Protein AF-A0A933W9X8-F1 (afdb_monomer_lite)

pLDDT: mean 89.0, std 11.19, range [37.94, 97.88]

Secondary structure (DSSP, 8-state):
-------HHHHHHHHHHHHHHHHHHHHHHHHHH-SS--SS-HHHHHHHHHHHHHHHHHHHHHHHHHHTTTSS-S-HHHHHHHHHHHHHHHHHHHHHHHHHH-TTTS---HHHHHHHHHHHHHHHHHHHHHHHHHHH-

Sequence (137 aa):
MHSNTINLRKGISLGVLSGMIWGIAVLMFASATKVFEFDFGLLQDFPVFLTGGAGFGLVLGAFMEVLRDKLPFNGIIQNAIALSVSIWLLFFAGGVFLHLAAPARYHFEGEQAIQGFFLSFVLGLILGILWKQSSQN

Radius of gyration: 16.3 Å; chains: 1; bounding box: 39×35×45 Å

Foldseek 3Di:
DPPPPQPLVQLLVLLLVLLQVLLVVVLVVCVVPVPDDDPDDSVVCNVVSSVVSSVLSRVLSNCCSVCVVVFDDPALLVSLLVSLLVVLVVVLVVLVVCCVVCVVVRPDDPVVSVVSNVSSNSSSNSSSVSVVVVVVD

Structure (mmCIF, N/CA/C/O backbone):
data_AF-A0A933W9X8-F1
#
_entry.id   AF-A0A933W9X8-F1
#
loop_
_atom_site.group_PDB
_atom_site.id
_atom_site.type_symbol
_atom_site.label_atom_id
_atom_site.label_alt_id
_atom_site.label_comp_id
_atom_site.label_asym_id
_atom_site.label_entity_id
_atom_site.label_seq_id
_atom_site.pdbx_PDB_ins_code
_atom_site.Cartn_x
_atom_site.Cartn_y
_atom_site.Cartn_z
_atom_site.occupancy
_atom_site.B_iso_or_equiv
_atom_site.auth_seq_id
_atom_site.auth_comp_id
_atom_site.auth_asym_id
_atom_site.auth_atom_id
_atom_site.pdbx_PDB_model_num
ATOM 1 N N . MET A 1 1 ? -21.224 -15.112 18.349 1.00 37.94 1 MET A N 1
ATOM 2 C CA . MET A 1 1 ? -20.951 -14.618 16.983 1.00 37.94 1 MET A CA 1
ATOM 3 C C . MET A 1 1 ? -21.316 -13.146 16.941 1.00 37.94 1 MET A C 1
ATOM 5 O O . MET A 1 1 ? -22.495 -12.824 16.950 1.00 37.94 1 MET A O 1
ATOM 9 N N . HIS A 1 2 ? -20.330 -12.252 17.023 1.00 39.28 2 HIS A N 1
ATOM 10 C CA . HIS A 1 2 ? -20.572 -10.821 16.850 1.00 39.28 2 HIS A CA 1
ATOM 11 C C . HIS A 1 2 ? -20.700 -10.588 15.342 1.00 39.28 2 HIS A C 1
ATOM 13 O O . HIS A 1 2 ? -19.722 -10.731 14.614 1.00 39.28 2 HIS A O 1
ATOM 19 N N . SER A 1 3 ? -21.922 -10.361 14.856 1.00 47.09 3 SER A N 1
ATOM 20 C CA . SER A 1 3 ? -22.164 -10.021 13.453 1.00 47.09 3 SER A CA 1
ATOM 21 C C . SER A 1 3 ? -21.658 -8.602 13.219 1.00 47.09 3 SER A C 1
ATOM 23 O O . SER A 1 3 ? -22.415 -7.639 13.312 1.00 47.09 3 SER A O 1
ATOM 25 N N . ASN A 1 4 ? -20.361 -8.484 12.960 1.00 61.72 4 ASN A N 1
ATOM 26 C CA . ASN A 1 4 ? -19.730 -7.267 12.489 1.00 61.72 4 ASN A CA 1
ATOM 27 C C . ASN A 1 4 ? -20.346 -6.917 11.131 1.00 61.72 4 ASN A C 1
ATOM 29 O O . ASN A 1 4 ? -20.021 -7.521 10.110 1.00 61.72 4 ASN A O 1
ATOM 33 N N . THR A 1 5 ? -21.279 -5.968 11.114 1.00 75.50 5 THR A N 1
ATOM 34 C CA . THR A 1 5 ? -21.850 -5.467 9.867 1.00 75.50 5 THR A CA 1
ATOM 35 C C . THR A 1 5 ? -20.731 -4.849 9.026 1.00 75.50 5 THR A C 1
ATOM 37 O O . THR A 1 5 ? -19.900 -4.083 9.522 1.00 75.50 5 THR A O 1
ATOM 40 N N . ILE A 1 6 ? -20.668 -5.236 7.751 1.00 83.81 6 ILE A N 1
ATOM 41 C CA . ILE A 1 6 ? -19.693 -4.707 6.792 1.00 83.81 6 ILE A CA 1
ATOM 42 C C . ILE A 1 6 ? -20.006 -3.221 6.594 1.00 83.81 6 ILE A C 1
ATOM 44 O O . ILE A 1 6 ? -21.021 -2.862 5.998 1.00 83.81 6 ILE A O 1
ATOM 48 N N . ASN A 1 7 ? -19.132 -2.346 7.083 1.00 88.81 7 ASN A N 1
ATOM 49 C CA . ASN A 1 7 ? -19.204 -0.906 6.889 1.00 88.81 7 ASN A CA 1
ATOM 50 C C . ASN A 1 7 ? -18.244 -0.495 5.771 1.00 88.81 7 ASN A C 1
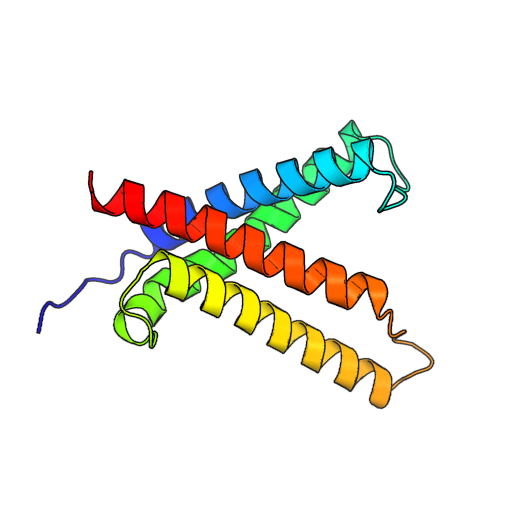ATOM 52 O O . ASN A 1 7 ? -17.172 0.071 5.996 1.00 88.81 7 ASN A O 1
ATOM 56 N N . LEU A 1 8 ? -18.652 -0.780 4.534 1.00 90.88 8 LEU A N 1
ATOM 57 C CA . LEU A 1 8 ? -17.833 -0.521 3.351 1.00 90.88 8 LEU A CA 1
ATOM 58 C C . LEU A 1 8 ? -17.450 0.961 3.219 1.00 90.88 8 LEU A C 1
ATOM 60 O O . LEU A 1 8 ? -16.362 1.278 2.750 1.00 90.88 8 LEU A O 1
ATOM 64 N N . ARG A 1 9 ? -18.306 1.877 3.692 1.00 92.56 9 ARG A N 1
ATOM 65 C CA . ARG A 1 9 ? -18.015 3.315 3.701 1.00 92.56 9 ARG A CA 1
ATOM 66 C C . ARG A 1 9 ? -16.793 3.639 4.561 1.00 92.56 9 ARG A C 1
ATOM 68 O O . ARG A 1 9 ? -15.964 4.424 4.114 1.00 92.56 9 ARG A O 1
ATOM 75 N N . LYS A 1 10 ? -16.668 3.029 5.749 1.00 92.44 10 LYS A N 1
ATOM 76 C CA . LYS A 1 10 ? -15.486 3.160 6.622 1.00 92.44 10 LYS A CA 1
ATOM 77 C C . LYS A 1 10 ? -14.240 2.594 5.942 1.00 92.44 10 LYS A C 1
ATOM 79 O O . LYS A 1 10 ? -13.208 3.257 5.921 1.00 92.44 10 LYS A O 1
ATOM 84 N N . GLY A 1 11 ? -14.348 1.394 5.367 1.00 93.06 11 GLY A N 1
ATOM 85 C CA . GLY A 1 11 ? -13.240 0.751 4.656 1.00 93.06 11 GLY A CA 1
ATOM 86 C C . GLY A 1 11 ? -12.720 1.602 3.498 1.00 93.06 11 GLY A C 1
ATOM 87 O O . GLY A 1 11 ? -11.525 1.868 3.415 1.00 93.06 11 GLY A O 1
ATOM 88 N N . ILE A 1 12 ? -13.624 2.102 2.652 1.00 95.00 12 ILE A N 1
ATOM 89 C CA . ILE A 1 12 ? -13.282 2.967 1.518 1.00 95.00 12 ILE A CA 1
ATOM 90 C C . ILE A 1 12 ? -12.696 4.298 1.998 1.00 95.00 12 ILE A C 1
ATOM 92 O O . ILE A 1 12 ? -11.676 4.722 1.465 1.00 95.00 12 ILE A O 1
ATOM 96 N N . SER A 1 13 ? -13.292 4.963 2.994 1.00 96.44 13 SER A N 1
ATOM 97 C CA . SER A 1 13 ? -12.809 6.279 3.436 1.00 96.44 13 SER A CA 1
ATOM 98 C C . SER A 1 13 ? -11.421 6.208 4.073 1.00 96.44 13 SER A C 1
ATOM 100 O O . SER A 1 13 ? -10.550 7.005 3.725 1.00 96.44 13 SER A O 1
ATOM 102 N N . LEU A 1 14 ? -11.191 5.239 4.966 1.00 96.62 14 LEU A N 1
ATOM 103 C CA . LEU A 1 14 ? -9.878 5.010 5.573 1.00 96.62 14 LEU A CA 1
ATOM 104 C C . LEU A 1 14 ? -8.862 4.535 4.535 1.00 96.62 14 LEU A C 1
ATOM 106 O O . LEU A 1 14 ? -7.717 4.983 4.552 1.00 96.62 14 LEU A O 1
ATOM 110 N N . GLY A 1 15 ? -9.294 3.678 3.609 1.00 97.06 15 GLY A N 1
ATOM 111 C CA . GLY A 1 15 ? -8.501 3.228 2.475 1.00 97.06 15 GLY A CA 1
ATOM 112 C C . GLY A 1 15 ? -7.996 4.397 1.636 1.00 97.06 15 GLY A C 1
ATOM 113 O O . GLY A 1 15 ? -6.790 4.603 1.539 1.00 97.06 15 GLY A O 1
ATOM 114 N N . VAL A 1 16 ? -8.903 5.215 1.103 1.00 97.62 16 VAL A N 1
ATOM 115 C CA . VAL A 1 16 ? -8.563 6.398 0.296 1.00 97.62 16 VAL A CA 1
ATOM 116 C C . VAL A 1 16 ? -7.642 7.344 1.064 1.00 97.62 16 VAL A C 1
ATOM 118 O O . VAL A 1 16 ? -6.607 7.736 0.532 1.00 97.62 16 VAL A O 1
ATOM 121 N N . LEU A 1 17 ? -7.959 7.661 2.325 1.00 97.62 17 LEU A N 1
ATOM 122 C CA . LEU A 1 17 ? -7.138 8.559 3.137 1.00 97.62 17 LEU A CA 1
ATOM 123 C C . LEU A 1 17 ? -5.720 8.009 3.349 1.00 97.62 17 LEU A C 1
ATOM 125 O O . LEU A 1 17 ? -4.746 8.732 3.150 1.00 97.62 17 LEU A O 1
ATOM 129 N N . SER A 1 18 ? -5.595 6.729 3.714 1.00 97.50 18 SER A N 1
ATOM 130 C CA . SER A 1 18 ? -4.290 6.077 3.883 1.00 97.50 18 SER A CA 1
ATOM 131 C C . SER A 1 18 ? -3.486 6.063 2.582 1.00 97.50 18 SER A C 1
ATOM 133 O O . SER A 1 18 ? -2.295 6.363 2.597 1.00 97.50 18 SER A O 1
ATOM 135 N N . GLY A 1 19 ? -4.153 5.801 1.457 1.00 97.31 19 GLY A N 1
ATOM 136 C CA . GLY A 1 19 ? -3.568 5.815 0.124 1.00 97.31 19 GLY A CA 1
ATOM 137 C C . GLY A 1 19 ? -3.065 7.193 -0.297 1.00 97.31 19 GLY A C 1
ATOM 138 O O . GLY A 1 19 ? -1.959 7.308 -0.815 1.00 97.31 19 GLY A O 1
ATOM 139 N N . MET A 1 20 ? -3.833 8.250 -0.026 1.00 97.62 20 MET A N 1
ATOM 140 C CA . MET A 1 20 ? -3.416 9.630 -0.292 1.00 97.62 20 MET A CA 1
ATOM 141 C C . MET A 1 20 ? -2.193 10.019 0.544 1.00 97.62 20 MET A C 1
ATOM 143 O O . MET A 1 20 ? -1.227 10.549 0.000 1.00 97.62 20 MET A O 1
ATOM 147 N N . ILE A 1 21 ? -2.206 9.724 1.851 1.00 97.00 21 ILE A N 1
ATOM 148 C CA . ILE A 1 21 ? -1.068 9.991 2.748 1.00 97.00 21 ILE A CA 1
ATOM 149 C C . ILE A 1 21 ? 0.175 9.241 2.265 1.00 97.00 21 ILE A C 1
ATOM 151 O O . ILE A 1 21 ? 1.256 9.821 2.189 1.00 97.00 21 ILE A O 1
ATOM 155 N N . TRP A 1 22 ? 0.013 7.967 1.904 1.00 96.81 22 TRP A N 1
ATOM 156 C CA . TRP A 1 22 ? 1.086 7.153 1.350 1.00 96.81 22 TRP A CA 1
ATOM 157 C C . TRP A 1 22 ? 1.631 7.745 0.045 1.00 96.81 22 TRP A C 1
ATOM 159 O O . TRP A 1 22 ? 2.836 7.937 -0.059 1.00 96.81 22 TRP A O 1
ATOM 169 N N . GLY A 1 23 ? 0.773 8.118 -0.910 1.00 94.31 23 GLY A N 1
ATOM 170 C CA . GLY A 1 23 ? 1.199 8.693 -2.191 1.00 94.31 23 GLY A CA 1
ATOM 171 C C . GLY A 1 23 ? 2.011 9.978 -2.017 1.00 94.31 23 GLY A C 1
ATOM 172 O O . GLY A 1 23 ? 3.071 10.131 -2.622 1.00 94.31 23 GLY A O 1
ATOM 173 N N . ILE A 1 24 ? 1.572 10.863 -1.115 1.00 93.44 24 ILE A N 1
ATOM 174 C CA . ILE A 1 24 ? 2.314 12.081 -0.759 1.00 93.44 24 ILE A CA 1
ATOM 175 C C . ILE A 1 24 ? 3.669 11.728 -0.132 1.00 93.44 24 ILE A C 1
ATOM 177 O O . ILE A 1 24 ? 4.687 12.316 -0.496 1.00 93.44 24 ILE A O 1
ATOM 181 N N . ALA A 1 25 ? 3.705 10.765 0.793 1.00 91.62 25 ALA A N 1
ATOM 182 C CA . ALA A 1 25 ? 4.944 10.345 1.443 1.00 91.62 25 ALA A CA 1
ATOM 183 C C . ALA A 1 25 ? 5.958 9.774 0.438 1.00 91.62 25 ALA A C 1
ATOM 185 O O . ALA A 1 25 ? 7.143 10.101 0.519 1.00 91.62 25 ALA A O 1
ATOM 186 N N . VAL A 1 26 ? 5.495 8.978 -0.532 1.00 90.06 26 VAL A N 1
ATOM 187 C CA . VAL A 1 26 ? 6.341 8.433 -1.603 1.00 90.06 26 VAL A CA 1
ATOM 188 C C . VAL A 1 26 ? 6.918 9.549 -2.461 1.00 90.06 26 VAL A C 1
ATOM 190 O O . VAL A 1 26 ? 8.129 9.577 -2.666 1.00 90.06 26 VAL A O 1
ATOM 193 N N . LEU A 1 27 ? 6.090 10.497 -2.903 1.00 89.69 27 LEU A N 1
ATOM 194 C CA . LEU A 1 27 ? 6.542 11.626 -3.715 1.00 89.69 27 LEU A CA 1
ATOM 195 C C . LEU A 1 27 ? 7.618 12.453 -2.998 1.00 89.69 27 LEU A C 1
ATOM 197 O O . LEU A 1 27 ? 8.667 12.754 -3.567 1.00 89.69 27 LEU A O 1
ATOM 201 N N . MET A 1 28 ? 7.389 12.775 -1.723 1.00 88.00 28 MET A N 1
ATOM 202 C CA . MET A 1 28 ? 8.349 13.520 -0.908 1.00 88.00 28 MET A CA 1
ATOM 203 C C . MET A 1 28 ? 9.663 12.749 -0.747 1.00 88.00 28 MET A C 1
ATOM 205 O O . MET A 1 28 ? 10.737 13.314 -0.958 1.00 88.00 28 MET A O 1
ATOM 209 N N . PHE A 1 29 ? 9.594 11.455 -0.425 1.00 85.31 29 PHE A N 1
ATOM 210 C CA . PHE A 1 29 ? 10.779 10.612 -0.263 1.00 85.31 29 PHE A CA 1
ATOM 211 C C . PHE A 1 29 ? 11.586 10.505 -1.558 1.00 85.31 29 PHE A C 1
ATOM 213 O O . PHE A 1 29 ? 12.804 10.688 -1.558 1.00 85.31 29 PHE A O 1
ATOM 220 N N . ALA A 1 30 ? 10.906 10.257 -2.670 1.00 84.06 30 ALA A N 1
ATOM 221 C CA . ALA A 1 30 ? 11.509 10.171 -3.987 1.00 84.06 30 ALA A CA 1
ATOM 222 C C . ALA A 1 30 ? 12.190 11.488 -4.393 1.00 84.06 30 ALA A C 1
ATOM 224 O O . ALA A 1 30 ? 13.336 11.470 -4.835 1.00 84.06 30 ALA A O 1
ATOM 225 N N . SER A 1 31 ? 11.550 12.634 -4.131 1.00 82.50 31 SER A N 1
ATOM 226 C CA . SER A 1 31 ? 12.137 13.948 -4.422 1.00 82.50 31 SER A CA 1
ATOM 227 C C . SER A 1 31 ? 13.388 14.257 -3.596 1.00 82.50 31 SER A C 1
ATOM 229 O O . SER A 1 31 ? 14.306 14.911 -4.087 1.00 82.50 31 SER A O 1
ATOM 231 N N . ALA A 1 32 ? 13.450 13.765 -2.356 1.00 82.25 32 ALA A N 1
ATOM 232 C CA . ALA A 1 32 ? 14.576 13.995 -1.458 1.00 82.25 32 ALA A CA 1
ATOM 233 C C . ALA A 1 32 ? 15.761 13.067 -1.760 1.00 82.25 32 ALA A C 1
ATOM 235 O O . ALA A 1 32 ? 16.915 13.460 -1.609 1.00 82.25 32 ALA A O 1
ATOM 236 N N . THR A 1 33 ? 15.477 11.830 -2.168 1.00 79.06 33 THR A N 1
ATOM 237 C CA . THR A 1 33 ? 16.491 10.779 -2.317 1.00 79.06 33 THR A CA 1
ATOM 238 C C . THR A 1 33 ? 16.965 10.580 -3.751 1.00 79.06 33 THR A C 1
ATOM 240 O O . THR A 1 33 ? 17.998 9.947 -3.948 1.00 79.06 33 THR A O 1
ATOM 243 N N . LYS A 1 34 ? 16.233 11.103 -4.748 1.00 72.06 34 LYS A N 1
ATOM 244 C CA . LYS A 1 34 ? 16.445 10.825 -6.180 1.00 72.06 34 LYS A CA 1
ATOM 245 C C . LYS A 1 34 ? 16.471 9.327 -6.516 1.00 72.06 34 LYS A C 1
ATOM 247 O O . LYS A 1 34 ? 17.027 8.932 -7.531 1.00 72.06 34 LYS A O 1
ATOM 252 N N . VAL A 1 35 ? 15.870 8.495 -5.661 1.00 69.25 35 VAL A N 1
ATOM 253 C CA . VAL A 1 35 ? 15.729 7.046 -5.887 1.00 69.25 35 VAL A CA 1
ATOM 254 C C . VAL A 1 35 ? 14.802 6.766 -7.074 1.00 69.25 35 VAL A C 1
ATOM 256 O O . VAL A 1 35 ? 14.929 5.730 -7.714 1.00 69.25 35 VAL A O 1
ATOM 259 N N . PHE A 1 36 ? 13.910 7.709 -7.384 1.00 66.25 36 PHE A N 1
ATOM 260 C CA . PHE A 1 36 ? 13.093 7.715 -8.589 1.00 66.25 36 PHE A CA 1
ATOM 261 C C . PHE A 1 36 ? 13.420 8.979 -9.379 1.00 66.25 36 PHE A C 1
ATOM 263 O O . PHE A 1 36 ? 13.322 10.086 -8.841 1.00 66.25 36 PHE A O 1
ATOM 270 N N . GLU A 1 37 ? 13.827 8.823 -10.635 1.00 63.56 37 GLU A N 1
ATOM 271 C CA . GLU A 1 37 ?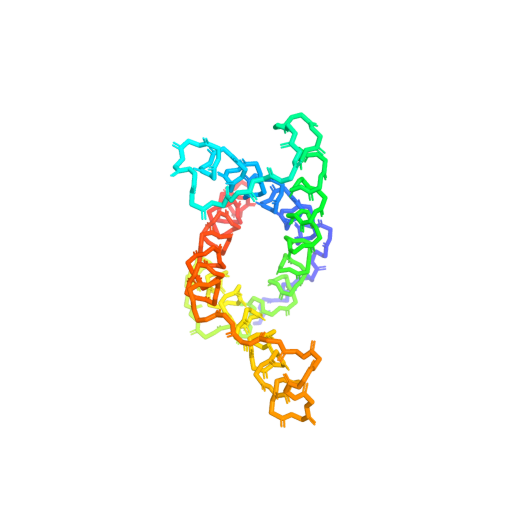 13.885 9.950 -11.560 1.00 63.56 37 GLU A CA 1
ATOM 272 C C . GLU A 1 37 ? 12.457 10.288 -11.986 1.00 63.56 37 GLU A C 1
ATOM 274 O O . GLU A 1 37 ? 11.713 9.432 -12.461 1.00 63.56 37 GLU A O 1
ATOM 279 N N . PHE A 1 38 ? 12.054 11.531 -11.743 1.00 66.19 38 PHE A N 1
ATOM 280 C CA . PHE A 1 38 ? 10.766 12.038 -12.185 1.00 66.19 38 PHE A CA 1
ATOM 281 C C . PHE A 1 38 ? 10.923 12.714 -13.539 1.00 66.19 38 PHE A C 1
ATOM 283 O O . PHE A 1 38 ? 11.774 13.590 -13.699 1.00 66.19 38 PHE A O 1
ATOM 290 N N . ASP A 1 39 ? 10.066 12.337 -14.486 1.00 60.53 39 ASP A N 1
ATOM 291 C CA . ASP A 1 39 ? 9.989 12.978 -15.803 1.00 60.53 39 ASP A CA 1
ATOM 292 C C . ASP A 1 39 ? 9.462 14.425 -15.713 1.00 60.53 39 ASP A C 1
ATOM 294 O O . ASP A 1 39 ? 9.673 15.231 -16.623 1.00 60.53 39 ASP A O 1
ATOM 298 N N . PHE A 1 40 ? 8.784 14.771 -14.611 1.00 66.38 40 PHE A N 1
ATOM 299 C CA . PHE A 1 40 ? 8.109 16.048 -14.403 1.00 66.38 40 PHE A CA 1
ATOM 300 C C . PHE A 1 40 ? 8.510 16.721 -13.080 1.00 66.38 40 PHE A C 1
ATOM 302 O O . PHE A 1 40 ? 9.240 16.185 -12.249 1.00 66.38 40 PHE A O 1
ATOM 309 N N . GLY A 1 41 ? 8.071 17.970 -12.893 1.00 74.19 41 GLY A N 1
ATOM 310 C CA . GLY A 1 41 ? 8.275 18.676 -11.628 1.00 74.19 41 GLY A CA 1
ATOM 311 C C . GLY A 1 41 ? 7.340 18.160 -10.527 1.00 74.19 41 GLY A C 1
ATOM 312 O O . GLY A 1 41 ? 6.202 17.794 -10.800 1.00 74.19 4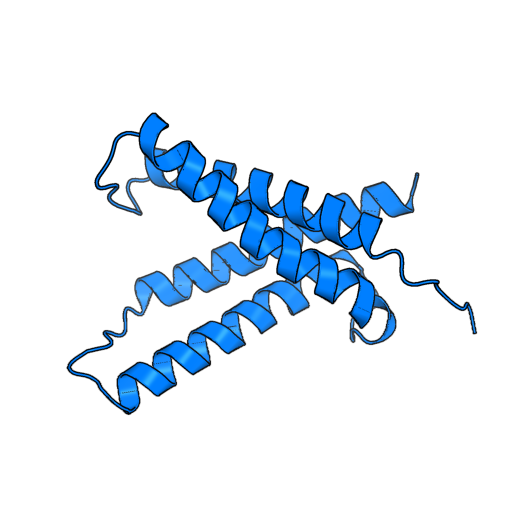1 GLY A O 1
ATOM 313 N N . LEU A 1 42 ? 7.761 18.263 -9.260 1.00 80.00 42 LEU A N 1
ATOM 314 C CA . LEU A 1 42 ? 6.998 17.859 -8.059 1.00 80.00 42 LEU A CA 1
ATOM 315 C C . LEU A 1 42 ? 5.494 18.206 -8.082 1.00 80.00 42 LEU A C 1
ATOM 317 O O . LEU A 1 42 ? 4.659 17.414 -7.654 1.00 80.00 42 LEU A O 1
ATOM 321 N N . LEU A 1 43 ? 5.137 19.401 -8.566 1.00 82.94 43 LEU A N 1
ATOM 322 C CA . LEU A 1 43 ? 3.746 19.867 -8.642 1.00 82.94 43 LEU A CA 1
ATOM 323 C C . LEU A 1 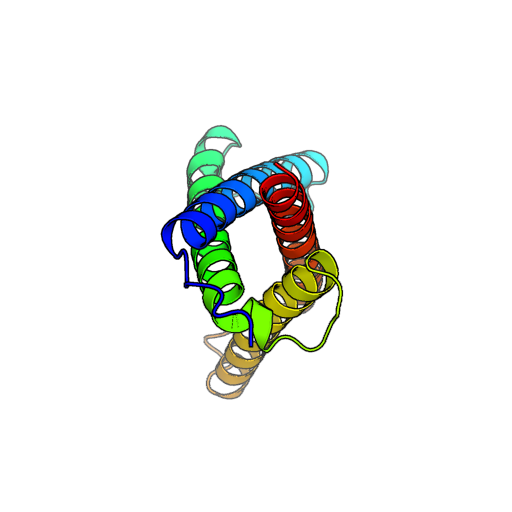43 ? 2.907 19.119 -9.689 1.00 82.94 43 LEU A C 1
ATOM 325 O O . LEU A 1 43 ? 1.696 19.001 -9.521 1.00 82.94 43 LEU A O 1
ATOM 329 N N . GLN A 1 44 ? 3.534 18.642 -10.762 1.00 84.69 44 GLN A N 1
ATOM 330 C CA . GLN A 1 44 ? 2.886 17.900 -11.845 1.00 84.69 44 GLN A CA 1
ATOM 331 C C . GLN A 1 44 ? 2.703 16.424 -11.477 1.00 84.69 44 GLN A C 1
ATOM 333 O O . GLN A 1 44 ? 1.687 15.836 -11.839 1.00 84.69 44 GLN A O 1
ATOM 338 N N . ASP A 1 45 ? 3.624 15.861 -10.692 1.00 86.12 45 ASP A N 1
ATOM 339 C CA . ASP A 1 45 ? 3.524 14.483 -10.200 1.00 86.12 45 ASP A CA 1
ATOM 340 C C . ASP A 1 45 ? 2.573 14.348 -9.006 1.00 86.12 45 ASP A C 1
ATOM 342 O O . ASP A 1 45 ? 1.991 13.285 -8.781 1.00 86.12 45 ASP A O 1
ATOM 346 N N . PHE A 1 46 ? 2.345 15.432 -8.258 1.00 90.50 46 PHE A N 1
ATOM 347 C CA . PHE A 1 46 ? 1.483 15.419 -7.076 1.00 90.50 46 PHE A CA 1
ATOM 348 C C . PHE A 1 46 ? 0.087 14.816 -7.324 1.00 90.50 46 PHE A C 1
ATOM 350 O O . PHE A 1 46 ? -0.288 13.899 -6.589 1.00 90.50 46 PHE A O 1
ATOM 357 N N . PRO A 1 47 ? -0.685 15.224 -8.354 1.00 91.69 47 PRO A N 1
ATOM 358 C CA . PRO A 1 47 ? -1.980 14.612 -8.644 1.00 91.69 47 PRO A CA 1
ATOM 359 C C . PRO A 1 47 ? -1.881 13.122 -8.991 1.00 91.69 47 PRO A C 1
ATOM 361 O O . PRO A 1 47 ? -2.769 12.357 -8.616 1.00 91.69 47 PRO A O 1
ATOM 364 N N . VAL A 1 48 ? -0.814 12.694 -9.672 1.00 91.00 48 VAL A N 1
ATOM 365 C CA . VAL A 1 48 ? -0.608 11.294 -10.077 1.00 91.00 48 VAL A CA 1
ATOM 366 C C . VAL A 1 48 ? -0.366 10.419 -8.851 1.00 91.00 48 VAL A C 1
ATOM 368 O O . VAL A 1 48 ? -1.054 9.417 -8.664 1.00 91.00 48 VAL A O 1
ATOM 371 N N . PHE A 1 49 ? 0.536 10.832 -7.960 1.00 91.25 49 PHE A N 1
ATOM 372 C CA . PHE A 1 49 ? 0.807 10.107 -6.717 1.00 91.25 49 PHE A CA 1
ATOM 373 C C . PHE A 1 49 ? -0.391 10.109 -5.770 1.00 91.25 49 PHE A C 1
ATOM 375 O O . PHE A 1 49 ? -0.691 9.090 -5.145 1.00 91.25 49 PHE A O 1
ATOM 382 N N . LEU A 1 50 ? -1.113 11.227 -5.691 1.00 94.44 50 LEU A N 1
ATOM 383 C CA . LEU A 1 50 ? -2.305 11.339 -4.859 1.00 94.44 50 LEU A CA 1
ATOM 384 C C . LEU A 1 50 ? -3.421 10.405 -5.343 1.00 94.44 50 LEU A C 1
ATOM 386 O O . LEU A 1 50 ? -4.001 9.673 -4.542 1.00 94.44 50 LEU A O 1
ATOM 390 N N . THR A 1 51 ? -3.720 10.418 -6.644 1.00 94.00 51 THR A N 1
ATOM 391 C CA . THR A 1 51 ? -4.794 9.602 -7.235 1.00 94.00 51 THR A CA 1
ATOM 392 C C . THR A 1 51 ? -4.417 8.126 -7.321 1.00 94.00 51 THR A C 1
ATOM 394 O O . THR A 1 51 ? -5.232 7.275 -6.966 1.00 94.00 51 THR A O 1
ATOM 397 N N . GLY A 1 52 ? -3.177 7.809 -7.705 1.00 92.19 52 GLY A N 1
ATOM 398 C CA . GLY A 1 52 ? -2.648 6.446 -7.700 1.00 92.19 52 GLY A CA 1
ATOM 399 C C . GLY A 1 52 ? -2.646 5.850 -6.293 1.00 92.19 52 GLY A C 1
ATOM 400 O O . GLY A 1 52 ? -3.161 4.750 -6.081 1.00 92.19 52 GLY A O 1
ATOM 401 N N . GLY A 1 53 ? -2.168 6.616 -5.308 1.00 94.81 53 GLY A N 1
ATOM 402 C CA . GLY A 1 53 ? -2.228 6.246 -3.898 1.00 94.81 53 GLY A CA 1
ATOM 403 C C . GLY A 1 53 ? -3.659 6.031 -3.414 1.00 94.81 53 GLY A C 1
ATOM 404 O O . GLY A 1 53 ? -3.956 4.985 -2.839 1.00 94.81 53 GLY A O 1
ATOM 405 N N . ALA A 1 54 ? -4.574 6.962 -3.700 1.00 96.75 54 ALA A N 1
ATOM 406 C CA . ALA A 1 54 ? -5.992 6.829 -3.360 1.00 96.75 54 ALA A CA 1
ATOM 407 C C . ALA A 1 54 ? -6.627 5.565 -3.963 1.00 96.75 54 ALA A C 1
ATOM 409 O O . ALA A 1 54 ? -7.392 4.888 -3.278 1.00 96.75 54 ALA A O 1
ATOM 410 N N . GLY A 1 55 ? -6.294 5.224 -5.212 1.00 95.12 55 GLY A N 1
ATOM 411 C CA . GLY A 1 55 ? -6.772 4.015 -5.882 1.00 95.12 55 GLY A CA 1
ATOM 412 C C . GLY A 1 55 ? -6.314 2.736 -5.179 1.00 95.12 55 GLY A C 1
ATOM 413 O O . GLY A 1 55 ? -7.144 1.897 -4.824 1.00 95.12 55 GLY A O 1
ATOM 414 N N . PHE A 1 56 ? -5.013 2.611 -4.901 1.00 92.50 56 PHE A N 1
ATOM 415 C CA . PHE A 1 56 ? -4.471 1.471 -4.149 1.00 92.50 56 PHE A CA 1
ATOM 416 C C . PHE A 1 56 ? -5.051 1.385 -2.734 1.00 92.50 56 PHE A C 1
ATOM 418 O O . PHE A 1 56 ? -5.469 0.313 -2.291 1.00 92.50 56 PHE A O 1
ATOM 425 N N . GLY A 1 57 ? -5.123 2.521 -2.042 1.00 96.50 57 GLY A N 1
ATOM 426 C CA . GLY A 1 57 ? -5.696 2.620 -0.707 1.00 96.50 57 GLY A CA 1
ATOM 427 C C . GLY A 1 57 ? -7.169 2.218 -0.670 1.00 96.50 57 GLY A C 1
ATOM 428 O O . GLY A 1 57 ? -7.575 1.491 0.233 1.00 96.50 57 GLY A O 1
ATOM 429 N N . LEU A 1 58 ? -7.970 2.623 -1.662 1.00 96.62 58 LEU A N 1
ATOM 430 C CA . LEU A 1 58 ? -9.377 2.232 -1.787 1.00 96.62 58 LEU A CA 1
ATOM 431 C C . LEU A 1 58 ? -9.524 0.717 -1.867 1.00 96.62 58 LEU A C 1
ATOM 433 O O . LEU A 1 58 ? -10.312 0.141 -1.116 1.00 96.62 58 LEU A O 1
ATOM 437 N N . VAL A 1 59 ? -8.764 0.079 -2.763 1.00 94.94 59 VAL A N 1
ATOM 438 C CA . VAL A 1 59 ? -8.793 -1.377 -2.937 1.00 94.94 59 VAL A CA 1
ATOM 439 C C . VAL A 1 59 ? -8.424 -2.049 -1.619 1.00 94.94 59 VAL A C 1
ATOM 441 O O . VAL A 1 59 ? -9.187 -2.869 -1.109 1.00 94.94 59 VAL A O 1
ATOM 444 N N . LEU A 1 60 ? -7.309 -1.640 -1.014 1.00 96.31 60 LEU A N 1
ATOM 445 C CA . LEU A 1 60 ? -6.841 -2.202 0.246 1.00 96.31 60 LEU A CA 1
ATOM 446 C C . LEU A 1 60 ? -7.866 -2.035 1.381 1.00 96.31 60 LEU A C 1
ATOM 448 O O . LEU A 1 60 ? -8.159 -2.995 2.089 1.00 96.31 60 LEU A O 1
AT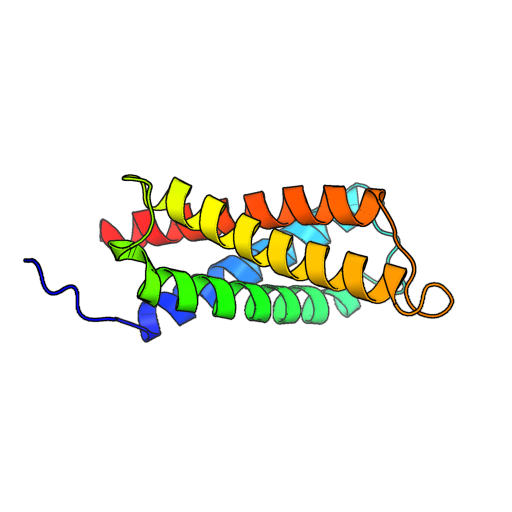OM 452 N N . GLY A 1 61 ? -8.439 -0.842 1.543 1.00 96.31 61 GLY A N 1
ATOM 453 C CA . GLY A 1 61 ? -9.428 -0.545 2.579 1.00 96.31 61 GLY A CA 1
ATOM 454 C C . GLY A 1 61 ? -10.744 -1.305 2.396 1.00 96.31 61 GLY A C 1
ATOM 455 O O . GLY A 1 61 ? -11.324 -1.777 3.376 1.00 96.31 61 GLY A O 1
ATOM 456 N N . ALA A 1 62 ? -11.190 -1.494 1.151 1.00 94.81 62 ALA A N 1
ATOM 457 C CA . ALA A 1 62 ? -12.353 -2.320 0.839 1.00 94.81 62 ALA A CA 1
ATOM 458 C C . ALA A 1 62 ? -12.105 -3.796 1.189 1.00 94.81 62 ALA A C 1
ATOM 460 O O . ALA A 1 62 ? -12.924 -4.413 1.872 1.00 94.81 62 ALA A O 1
ATOM 461 N N . PHE A 1 63 ? -10.954 -4.352 0.790 1.00 95.25 63 PHE A N 1
ATOM 462 C CA . PHE A 1 63 ? -10.580 -5.719 1.159 1.00 95.25 63 PHE A CA 1
ATOM 463 C C . PHE A 1 63 ? -10.424 -5.881 2.671 1.00 95.25 63 PHE A C 1
ATOM 465 O O . PHE A 1 63 ? -10.859 -6.894 3.214 1.00 95.25 63 PHE A O 1
ATOM 472 N N . MET A 1 64 ? -9.863 -4.886 3.360 1.00 94.94 64 MET A N 1
ATOM 473 C CA . MET A 1 64 ? -9.709 -4.913 4.810 1.00 94.94 64 MET A CA 1
ATOM 474 C C . MET A 1 64 ? -11.067 -5.016 5.507 1.00 94.94 64 MET A C 1
ATOM 476 O O . MET A 1 64 ? -11.233 -5.849 6.391 1.00 94.94 64 MET A O 1
ATOM 480 N N . GLU A 1 65 ? -12.068 -4.242 5.080 1.00 94.06 65 GLU A N 1
ATOM 481 C CA . GLU A 1 65 ? -13.414 -4.311 5.664 1.00 94.06 65 GLU A CA 1
ATOM 482 C C . GLU A 1 65 ? -14.081 -5.674 5.430 1.00 94.06 65 GLU A C 1
ATOM 484 O O . GLU A 1 65 ? -14.719 -6.212 6.332 1.00 94.06 65 GLU A O 1
ATOM 489 N N . VAL A 1 66 ? -13.920 -6.244 4.232 1.00 92.88 66 VAL A N 1
ATOM 490 C CA . VAL A 1 66 ? -14.543 -7.521 3.848 1.00 92.88 66 VAL A CA 1
ATOM 491 C C . VAL A 1 66 ? -13.849 -8.724 4.494 1.00 92.88 66 VAL A C 1
ATOM 493 O O . VAL A 1 66 ? -14.504 -9.714 4.824 1.00 92.88 66 VAL A O 1
ATOM 496 N N . LEU A 1 67 ? -12.526 -8.668 4.658 1.00 92.06 67 LEU A N 1
ATOM 497 C CA . LEU A 1 67 ? -11.716 -9.804 5.094 1.00 92.06 67 LEU A CA 1
ATOM 498 C C . LEU A 1 67 ? -11.275 -9.732 6.555 1.00 92.06 67 LEU A C 1
ATOM 500 O O . LEU A 1 67 ? -10.769 -10.739 7.037 1.00 92.06 67 LEU A O 1
ATOM 504 N N . ARG A 1 68 ? -11.475 -8.620 7.281 1.00 85.62 68 ARG A N 1
ATOM 505 C CA . ARG A 1 68 ? -10.941 -8.437 8.651 1.00 85.62 68 ARG A CA 1
ATOM 506 C C . ARG A 1 68 ? -11.178 -9.613 9.599 1.00 85.62 68 ARG A C 1
ATOM 508 O O . ARG A 1 68 ? -10.283 -9.934 10.368 1.00 85.62 68 ARG A O 1
ATOM 515 N N . ASP A 1 69 ? -12.341 -10.261 9.518 1.00 84.88 69 ASP A N 1
ATOM 516 C CA . ASP A 1 69 ? -12.727 -11.364 10.411 1.00 84.88 69 ASP A CA 1
ATOM 517 C C . ASP A 1 69 ? -12.169 -12.731 9.951 1.00 84.88 69 ASP A C 1
ATOM 519 O O . ASP A 1 69 ? -12.274 -13.725 10.663 1.00 84.88 69 ASP A O 1
ATOM 523 N N . LYS A 1 70 ? -11.595 -12.793 8.744 1.00 89.06 70 LYS A N 1
ATOM 524 C CA . LYS A 1 70 ? -10.984 -13.985 8.130 1.00 89.06 70 LYS A CA 1
ATOM 525 C C . LYS A 1 70 ? -9.459 -13.910 8.071 1.00 89.06 70 LYS A C 1
ATOM 527 O O . LYS A 1 70 ? -8.823 -14.882 7.670 1.00 89.06 70 LYS A O 1
ATOM 532 N N . LEU A 1 71 ? -8.876 -12.757 8.398 1.00 90.88 71 LEU A N 1
ATOM 533 C CA . LEU A 1 71 ? -7.432 -12.580 8.367 1.00 90.88 71 LEU A CA 1
ATOM 534 C C . LEU A 1 71 ? -6.783 -13.289 9.570 1.00 90.88 71 LEU A C 1
ATOM 536 O O . LEU A 1 71 ? -7.361 -13.323 10.655 1.00 90.88 71 LEU A O 1
ATOM 540 N N . PRO A 1 72 ? -5.591 -13.879 9.385 1.00 88.56 72 PRO A N 1
ATOM 541 C CA . PRO A 1 72 ? -5.035 -14.840 10.335 1.00 88.56 72 PRO A CA 1
ATOM 542 C C . PRO A 1 72 ? -4.425 -14.207 11.592 1.00 88.56 72 PRO A C 1
ATOM 544 O O . PRO A 1 72 ? -4.120 -14.932 12.538 1.00 88.56 72 PRO A O 1
ATOM 547 N N . PHE A 1 73 ? -4.207 -12.887 11.624 1.00 93.75 73 PHE A N 1
ATOM 548 C CA . PHE A 1 73 ? -3.575 -12.226 12.764 1.00 93.75 73 PHE A CA 1
ATOM 549 C C . PHE A 1 73 ? -4.605 -11.598 13.702 1.00 93.75 73 PHE A C 1
ATOM 551 O O . PHE A 1 73 ? -5.632 -11.066 13.286 1.00 93.75 73 PHE A O 1
ATOM 558 N N . ASN A 1 74 ? -4.277 -11.582 14.993 1.00 87.69 74 ASN A N 1
ATOM 559 C CA . ASN A 1 74 ? -5.111 -10.948 16.017 1.00 87.69 74 ASN A CA 1
ATOM 560 C C . ASN A 1 74 ? -5.033 -9.409 15.970 1.00 87.69 74 ASN A C 1
ATOM 562 O O . ASN A 1 74 ? -5.907 -8.721 16.494 1.00 87.69 74 ASN A O 1
ATOM 566 N N . GLY A 1 75 ? -3.973 -8.846 15.376 1.00 91.00 75 GLY A N 1
ATOM 567 C CA . GLY A 1 75 ? -3.752 -7.404 15.300 1.00 91.00 75 GLY A CA 1
ATOM 568 C C . GLY A 1 75 ? -4.229 -6.789 13.986 1.00 91.00 75 GLY A C 1
ATOM 569 O O . GLY A 1 75 ? -3.758 -7.165 12.915 1.00 91.00 75 GLY A O 1
ATOM 570 N N . ILE A 1 76 ? -5.065 -5.746 14.064 1.00 93.50 76 ILE A N 1
ATOM 571 C CA . ILE A 1 76 ? -5.546 -5.002 12.883 1.00 93.50 76 ILE A CA 1
ATOM 572 C C . ILE A 1 76 ? -4.401 -4.433 12.026 1.00 93.50 76 ILE A C 1
ATOM 574 O O . ILE A 1 76 ? -4.482 -4.441 10.803 1.00 93.50 76 ILE A O 1
ATOM 578 N N . ILE A 1 77 ? -3.306 -4.001 12.663 1.00 96.25 77 ILE A N 1
ATOM 579 C CA . ILE A 1 77 ? -2.120 -3.481 11.969 1.00 96.25 77 ILE A CA 1
ATOM 580 C C . ILE A 1 77 ? -1.425 -4.596 11.181 1.00 96.25 77 ILE A C 1
ATOM 582 O O . ILE A 1 77 ? -1.110 -4.418 10.010 1.00 96.25 77 ILE A O 1
ATOM 586 N N . GLN A 1 78 ? -1.225 -5.760 11.804 1.00 96.00 78 GLN A N 1
ATOM 587 C CA . GLN A 1 78 ? -0.591 -6.919 11.165 1.00 96.00 78 GLN A CA 1
ATOM 588 C C . GLN A 1 78 ? -1.429 -7.407 9.981 1.00 96.00 78 GLN A C 1
ATOM 590 O O . GLN A 1 78 ? -0.889 -7.674 8.915 1.00 96.00 78 GLN A O 1
ATOM 595 N N . ASN A 1 79 ? -2.752 -7.441 10.152 1.00 95.88 79 ASN A N 1
ATOM 596 C CA . ASN A 1 79 ? -3.703 -7.781 9.100 1.00 95.88 79 ASN A CA 1
ATOM 597 C C . ASN A 1 79 ? -3.647 -6.802 7.918 1.00 95.88 79 ASN A C 1
ATOM 599 O O . ASN A 1 79 ? -3.604 -7.247 6.775 1.00 95.88 79 ASN A O 1
ATOM 603 N N . ALA A 1 80 ? -3.583 -5.491 8.172 1.00 96.69 80 ALA A N 1
ATOM 604 C CA . ALA A 1 80 ? -3.473 -4.486 7.113 1.00 96.69 80 ALA A CA 1
ATOM 605 C C . ALA A 1 80 ? -2.144 -4.593 6.343 1.00 96.69 80 ALA A C 1
ATOM 607 O O . ALA A 1 80 ? -2.139 -4.529 5.113 1.00 96.69 80 ALA A O 1
ATOM 608 N N . ILE A 1 81 ? -1.028 -4.815 7.050 1.00 97.25 81 ILE A N 1
ATOM 609 C CA . ILE A 1 81 ? 0.287 -5.064 6.436 1.00 97.25 81 ILE A CA 1
ATOM 610 C C . ILE A 1 81 ? 0.244 -6.328 5.580 1.00 97.25 81 ILE A C 1
ATOM 612 O O . ILE A 1 81 ? 0.595 -6.282 4.404 1.00 97.25 81 ILE A O 1
ATOM 616 N N . ALA A 1 82 ? -0.216 -7.442 6.149 1.00 96.25 82 ALA A N 1
ATOM 617 C CA . ALA A 1 82 ? -0.274 -8.720 5.454 1.00 96.25 82 ALA A CA 1
ATOM 618 C C . ALA A 1 82 ? -1.144 -8.643 4.197 1.00 96.25 82 ALA A C 1
ATOM 620 O O . ALA A 1 82 ? -0.749 -9.144 3.146 1.00 96.25 82 ALA A O 1
ATOM 621 N N . LEU A 1 83 ? -2.297 -7.979 4.281 1.00 96.31 83 LEU A N 1
ATOM 622 C CA . LEU A 1 83 ? -3.191 -7.785 3.147 1.00 96.31 83 LEU A CA 1
ATOM 623 C C . LEU A 1 83 ? -2.543 -6.927 2.051 1.00 96.31 83 LEU A C 1
ATOM 625 O O . LEU A 1 83 ? -2.564 -7.318 0.887 1.00 96.31 83 LEU A O 1
ATOM 629 N N . SER A 1 84 ? -1.924 -5.802 2.418 1.00 97.19 84 SER A N 1
ATOM 630 C CA . SER A 1 84 ? -1.237 -4.912 1.472 1.00 97.19 84 SER A CA 1
ATOM 631 C C . SER A 1 84 ? -0.094 -5.621 0.745 1.00 97.19 84 SER A C 1
ATOM 633 O O . SER A 1 84 ? -0.030 -5.613 -0.485 1.00 97.19 84 SER A O 1
ATOM 635 N N . VAL A 1 85 ? 0.752 -6.329 1.496 1.00 96.69 85 VAL A N 1
ATOM 636 C CA . VAL A 1 85 ? 1.847 -7.136 0.943 1.00 96.69 85 VAL A CA 1
ATOM 637 C C . VAL A 1 85 ? 1.314 -8.272 0.066 1.00 96.69 85 VAL A C 1
ATOM 639 O O . VAL A 1 85 ? 1.887 -8.551 -0.981 1.00 96.69 85 VAL A O 1
ATOM 642 N N . SER A 1 86 ? 0.200 -8.910 0.436 1.00 95.69 86 SER A N 1
ATOM 643 C CA . SER A 1 86 ? -0.410 -9.972 -0.379 1.00 95.69 86 SER A CA 1
ATOM 644 C C . SER A 1 86 ? -0.931 -9.442 -1.714 1.00 95.69 86 SER A C 1
ATOM 646 O O . SER A 1 86 ? -0.725 -10.075 -2.746 1.00 95.69 86 SER A O 1
ATOM 648 N N . ILE A 1 87 ? -1.567 -8.266 -1.718 1.00 94.25 87 ILE A N 1
ATOM 649 C CA . ILE A 1 87 ? -2.003 -7.601 -2.954 1.00 94.25 87 ILE A CA 1
ATOM 650 C C . ILE A 1 87 ? -0.789 -7.272 -3.830 1.00 94.25 87 ILE A C 1
ATOM 652 O O . ILE A 1 87 ? -0.814 -7.526 -5.034 1.00 94.25 87 ILE A O 1
ATOM 656 N N . TRP A 1 88 ? 0.296 -6.772 -3.235 1.00 95.31 88 TRP A N 1
ATOM 657 C CA . TRP A 1 88 ? 1.540 -6.541 -3.964 1.00 95.31 88 TRP A CA 1
ATOM 658 C C . TRP A 1 88 ? 2.123 -7.838 -4.544 1.00 95.31 88 TRP A C 1
ATOM 660 O O . TRP A 1 88 ? 2.460 -7.864 -5.724 1.00 95.31 88 TRP A O 1
ATOM 670 N N . LEU A 1 89 ? 2.172 -8.930 -3.772 1.00 95.69 89 LEU A N 1
ATOM 671 C CA . LEU A 1 89 ? 2.649 -10.237 -4.242 1.00 95.69 89 LEU A CA 1
ATOM 672 C C . LEU A 1 89 ? 1.831 -10.755 -5.430 1.00 95.69 89 LEU A C 1
ATOM 674 O O . LEU A 1 89 ? 2.405 -11.323 -6.357 1.00 95.69 89 LEU A O 1
ATOM 678 N N . LEU A 1 90 ? 0.512 -10.537 -5.431 1.00 94.94 90 LEU A N 1
ATOM 679 C CA . LEU A 1 90 ? -0.354 -10.894 -6.557 1.00 94.94 90 LEU A CA 1
ATOM 680 C C . LEU A 1 90 ? 0.010 -10.104 -7.820 1.00 94.94 90 LEU A C 1
ATOM 682 O O . LEU A 1 90 ? 0.147 -10.697 -8.891 1.00 94.94 90 LEU A O 1
ATOM 686 N N . PHE A 1 91 ? 0.212 -8.788 -7.707 1.00 91.94 91 PHE A N 1
ATOM 687 C CA . PHE A 1 91 ? 0.640 -7.971 -8.846 1.00 91.94 91 PHE A CA 1
ATOM 688 C C . PHE A 1 91 ? 2.055 -8.310 -9.311 1.00 91.94 91 PHE A C 1
ATOM 690 O O . PHE A 1 91 ? 2.292 -8.402 -10.514 1.00 91.94 91 PHE A O 1
ATOM 697 N N . PHE A 1 92 ? 2.973 -8.563 -8.380 1.00 93.75 92 PHE A N 1
ATOM 698 C CA . PHE A 1 92 ? 4.333 -8.991 -8.680 1.00 93.75 92 PHE A CA 1
ATOM 699 C C . PHE A 1 92 ? 4.345 -10.323 -9.438 1.00 93.75 92 PHE A C 1
ATOM 701 O O . PHE A 1 92 ? 4.954 -10.418 -10.501 1.00 93.75 92 PHE A O 1
ATOM 708 N N . ALA A 1 93 ? 3.614 -11.331 -8.953 1.00 94.25 93 ALA A N 1
ATOM 709 C CA . ALA A 1 93 ? 3.486 -12.620 -9.628 1.00 94.25 93 ALA A CA 1
ATOM 710 C C . ALA A 1 93 ? 2.860 -12.475 -11.025 1.00 94.25 93 ALA A C 1
ATOM 712 O O . ALA A 1 93 ? 3.333 -13.098 -11.974 1.00 94.25 93 ALA A O 1
ATOM 713 N N . GLY A 1 94 ? 1.846 -11.615 -11.171 1.00 93.38 94 GLY A N 1
ATOM 714 C CA . GLY A 1 94 ? 1.268 -11.272 -12.471 1.00 93.38 94 GLY A CA 1
ATOM 715 C C . GLY A 1 94 ? 2.287 -10.635 -13.422 1.00 93.38 94 GLY A C 1
ATOM 716 O O . GLY A 1 94 ? 2.375 -11.033 -14.581 1.00 93.38 94 GLY A O 1
ATOM 717 N N . GLY A 1 95 ? 3.106 -9.702 -12.931 1.00 91.50 95 GLY A N 1
ATOM 718 C CA . GLY A 1 95 ? 4.185 -9.076 -13.699 1.00 91.50 95 GLY A CA 1
ATOM 719 C C . GLY A 1 95 ? 5.260 -10.075 -14.135 1.00 91.50 95 GLY A C 1
ATOM 720 O O . GLY A 1 95 ? 5.643 -10.094 -15.303 1.00 91.50 95 GLY A O 1
ATOM 721 N N . VAL A 1 96 ? 5.686 -10.965 -13.233 1.00 93.38 96 VAL A N 1
ATOM 722 C CA . VAL A 1 96 ? 6.622 -12.057 -13.548 1.00 93.38 96 VAL A CA 1
ATOM 723 C C . VAL A 1 96 ? 6.030 -12.993 -14.598 1.00 93.38 96 VAL A C 1
ATOM 725 O O . VAL A 1 96 ? 6.705 -13.339 -15.563 1.00 93.38 96 VAL A O 1
ATOM 728 N N . PHE A 1 97 ? 4.760 -13.373 -14.458 1.00 95.19 97 PHE A N 1
ATOM 729 C CA . PHE A 1 97 ? 4.084 -14.215 -15.440 1.00 95.19 97 PHE A CA 1
ATOM 730 C C . PHE A 1 97 ? 4.041 -13.556 -16.828 1.00 95.19 97 PHE A C 1
ATOM 732 O O . PHE A 1 97 ? 4.348 -14.208 -17.824 1.00 95.19 97 PHE A O 1
ATOM 739 N N . LEU A 1 98 ? 3.727 -12.258 -16.902 1.00 93.06 98 LEU A N 1
ATOM 740 C CA . LEU A 1 98 ? 3.737 -11.501 -18.157 1.00 93.06 98 LEU A CA 1
ATOM 741 C C . LEU A 1 98 ? 5.140 -11.406 -18.772 1.00 93.06 98 LEU A C 1
ATOM 743 O O . LEU A 1 98 ? 5.278 -11.561 -19.986 1.00 93.06 98 LEU A O 1
ATOM 747 N N . HIS A 1 99 ? 6.176 -11.211 -17.951 1.00 92.88 99 HIS A N 1
ATOM 748 C CA . HIS A 1 99 ? 7.571 -11.246 -18.394 1.00 92.88 99 HIS A CA 1
ATOM 749 C C . HIS A 1 99 ? 7.944 -12.607 -18.992 1.00 92.88 99 HIS A C 1
ATOM 751 O O . HIS A 1 99 ? 8.518 -12.663 -20.075 1.00 92.88 99 HIS A O 1
ATOM 757 N N . LEU A 1 100 ? 7.560 -13.710 -18.345 1.00 93.75 100 LEU A N 1
ATOM 758 C CA . LEU A 1 100 ? 7.824 -15.058 -18.855 1.00 93.75 100 LEU A CA 1
ATOM 759 C C . LEU A 1 100 ? 7.045 -15.364 -20.145 1.00 93.75 100 LEU A C 1
ATOM 761 O O . LEU A 1 100 ? 7.567 -16.040 -21.028 1.00 93.75 100 LEU A O 1
ATOM 765 N N . ALA A 1 101 ? 5.810 -14.869 -20.267 1.00 95.50 101 ALA A N 1
ATOM 766 C CA . ALA A 1 101 ? 4.962 -15.105 -21.434 1.00 95.50 101 ALA A CA 1
ATOM 767 C C . ALA A 1 101 ? 5.365 -14.264 -22.659 1.00 95.50 101 ALA A C 1
ATOM 769 O O . ALA A 1 101 ? 5.233 -14.722 -23.794 1.00 95.50 101 ALA A O 1
ATOM 770 N N . ALA A 1 102 ? 5.831 -13.030 -22.449 1.00 93.75 102 ALA A N 1
ATOM 771 C CA . ALA A 1 102 ? 6.207 -12.104 -23.515 1.00 93.75 102 ALA A CA 1
ATOM 772 C C . ALA A 1 102 ? 7.389 -11.203 -23.090 1.00 93.75 102 ALA A C 1
ATOM 774 O O . ALA A 1 102 ? 7.210 -9.994 -22.891 1.00 93.75 102 ALA A O 1
ATOM 775 N N . PRO A 1 103 ? 8.615 -11.757 -22.999 1.00 88.31 103 PRO A N 1
ATOM 776 C CA . PRO A 1 103 ? 9.773 -11.060 -22.429 1.00 88.31 103 PRO A CA 1
ATOM 777 C C . PRO A 1 103 ? 10.216 -9.835 -23.234 1.00 88.31 103 PRO A C 1
ATOM 779 O O . PRO A 1 103 ? 10.763 -8.898 -22.670 1.00 88.31 103 PRO A O 1
ATOM 782 N N . ALA A 1 104 ? 9.935 -9.799 -24.541 1.00 90.31 104 ALA A N 1
ATOM 783 C CA . ALA A 1 104 ? 10.234 -8.646 -25.394 1.00 90.31 104 ALA A CA 1
ATOM 784 C C . ALA A 1 104 ? 9.329 -7.426 -25.128 1.00 90.31 104 ALA A C 1
ATOM 786 O O . ALA A 1 104 ? 9.621 -6.330 -25.599 1.00 90.31 104 ALA A O 1
ATOM 787 N N . ARG A 1 105 ? 8.203 -7.612 -24.423 1.00 88.38 105 ARG A N 1
ATOM 788 C CA . ARG A 1 105 ? 7.225 -6.552 -24.134 1.00 88.38 105 ARG A CA 1
ATOM 789 C C . ARG A 1 105 ? 7.228 -6.140 -22.668 1.00 88.38 105 ARG A C 1
ATOM 791 O O . ARG A 1 105 ? 7.029 -4.965 -22.373 1.00 88.38 105 ARG A O 1
ATOM 798 N N . TYR A 1 106 ? 7.411 -7.097 -21.766 1.00 87.75 106 TYR A N 1
ATOM 799 C CA . TYR A 1 106 ? 7.373 -6.870 -20.327 1.00 87.75 106 TYR A CA 1
ATOM 800 C C . TYR A 1 106 ? 8.764 -7.084 -19.756 1.00 87.75 106 TYR A C 1
ATOM 802 O O . TYR A 1 106 ? 9.277 -8.198 -19.793 1.00 87.75 106 TYR A O 1
ATOM 810 N N . HIS A 1 107 ? 9.365 -6.023 -19.229 1.00 86.25 107 HIS A N 1
ATOM 811 C CA . HIS A 1 107 ? 10.689 -6.074 -18.621 1.00 86.25 107 HIS A CA 1
ATOM 812 C C . HIS A 1 107 ? 10.564 -6.315 -17.120 1.00 86.25 107 HIS A C 1
ATOM 814 O O . HIS A 1 107 ? 9.666 -5.785 -16.466 1.00 86.25 107 HIS A O 1
ATOM 820 N N . PHE A 1 108 ? 11.459 -7.139 -16.585 1.00 85.38 108 PHE A N 1
ATOM 821 C CA . PHE A 1 108 ? 11.536 -7.383 -15.155 1.00 85.38 108 PHE A CA 1
ATOM 822 C C . PHE A 1 108 ? 12.610 -6.493 -14.536 1.00 85.38 108 PHE A C 1
ATOM 824 O O . PHE A 1 108 ? 13.791 -6.639 -14.846 1.00 85.38 108 PHE A O 1
ATOM 831 N N . GLU A 1 109 ? 12.202 -5.611 -13.627 1.00 83.69 109 GLU A N 1
ATOM 832 C CA . GLU A 1 109 ? 13.111 -4.754 -12.870 1.00 83.69 109 GLU A CA 1
ATOM 833 C C . GLU A 1 109 ? 13.095 -5.142 -11.390 1.00 83.69 109 GLU A C 1
ATOM 835 O O . GLU A 1 109 ? 12.183 -4.802 -10.633 1.00 83.69 109 GLU A O 1
ATOM 840 N N . GLY A 1 110 ? 14.119 -5.891 -10.972 1.00 83.44 110 GLY A N 1
ATOM 841 C CA . GLY A 1 110 ? 14.211 -6.421 -9.609 1.00 83.44 110 GLY A CA 1
ATOM 842 C C . GLY A 1 110 ? 14.269 -5.334 -8.531 1.00 83.44 110 GLY A C 1
ATOM 843 O O . GLY A 1 110 ? 13.679 -5.497 -7.464 1.00 83.44 110 GLY A O 1
ATOM 844 N N . GLU A 1 111 ? 14.921 -4.204 -8.812 1.00 84.44 111 GLU A N 1
ATOM 845 C CA . GLU A 1 111 ? 15.012 -3.079 -7.873 1.00 84.44 111 GLU A CA 1
ATOM 846 C C . GLU A 1 111 ? 13.640 -2.444 -7.615 1.00 84.44 111 GLU A C 1
ATOM 848 O O . GLU A 1 111 ? 13.254 -2.258 -6.457 1.00 84.44 111 GLU A O 1
ATOM 853 N N . GLN A 1 112 ? 12.854 -2.216 -8.674 1.00 83.62 112 GLN A N 1
ATOM 854 C CA . GLN A 1 112 ? 11.486 -1.701 -8.562 1.00 83.62 112 GLN A CA 1
ATOM 855 C C . GLN A 1 112 ? 10.574 -2.665 -7.794 1.00 83.62 112 GLN A C 1
ATOM 857 O O . GLN A 1 112 ? 9.709 -2.239 -7.026 1.00 83.62 112 GLN A O 1
ATOM 862 N N . ALA A 1 113 ? 10.781 -3.977 -7.945 1.00 88.38 113 ALA A N 1
ATOM 863 C CA . ALA A 1 113 ? 10.034 -4.970 -7.183 1.00 88.38 113 ALA A CA 1
ATOM 864 C C . ALA A 1 113 ? 10.313 -4.864 -5.677 1.00 88.38 113 ALA A C 1
ATOM 866 O O . ALA A 1 113 ? 9.377 -4.806 -4.878 1.00 88.38 113 ALA A O 1
ATOM 867 N N . ILE A 1 114 ? 11.585 -4.781 -5.277 1.00 89.50 114 ILE A N 1
ATOM 868 C CA . ILE A 1 114 ? 11.960 -4.627 -3.864 1.00 89.50 114 ILE A CA 1
ATOM 869 C C . ILE A 1 114 ? 11.368 -3.333 -3.294 1.00 89.50 114 ILE A C 1
ATOM 871 O O . ILE A 1 114 ? 10.779 -3.347 -2.212 1.00 89.50 114 ILE A O 1
ATOM 875 N N . GLN A 1 115 ? 11.456 -2.226 -4.034 1.00 87.75 115 GLN A N 1
ATOM 876 C CA . GLN A 1 115 ? 10.836 -0.960 -3.641 1.00 87.75 115 GLN A CA 1
ATOM 877 C C . GLN A 1 115 ? 9.319 -1.106 -3.465 1.00 87.75 115 GLN A C 1
ATOM 879 O O . GLN A 1 115 ? 8.780 -0.706 -2.433 1.00 87.75 115 GLN A O 1
ATOM 884 N N . GLY A 1 116 ? 8.634 -1.745 -4.417 1.00 89.88 116 GLY A N 1
ATOM 885 C CA . GLY A 1 116 ? 7.201 -2.022 -4.335 1.00 89.88 116 GLY A CA 1
ATOM 886 C C . GLY A 1 116 ? 6.818 -2.825 -3.088 1.00 89.88 116 GLY A C 1
ATOM 887 O O . GLY A 1 116 ? 5.827 -2.498 -2.432 1.00 89.88 116 GLY A O 1
ATOM 888 N N . PHE A 1 117 ? 7.635 -3.807 -2.697 1.00 93.31 117 PHE A N 1
ATOM 889 C CA . PHE A 1 117 ? 7.432 -4.561 -1.460 1.00 93.31 117 PHE A CA 1
ATOM 890 C C . PHE A 1 117 ? 7.489 -3.651 -0.227 1.00 93.31 117 PHE A C 1
ATOM 892 O O . PHE A 1 117 ? 6.538 -3.625 0.560 1.00 93.31 117 PHE A O 1
ATOM 899 N N . PHE A 1 118 ? 8.552 -2.853 -0.077 1.00 93.06 118 PHE A N 1
ATOM 900 C CA . PHE A 1 118 ? 8.680 -1.915 1.046 1.00 93.06 118 PHE A CA 1
ATOM 901 C C . PHE A 1 118 ? 7.529 -0.909 1.080 1.00 93.06 118 PHE A C 1
ATOM 903 O O . PHE A 1 118 ? 6.942 -0.660 2.134 1.00 93.06 118 PHE A O 1
ATOM 910 N N . LEU A 1 119 ? 7.153 -0.369 -0.076 1.00 93.06 119 LEU A N 1
ATOM 911 C CA . LEU A 1 119 ? 6.053 0.575 -0.182 1.00 93.06 119 LEU A CA 1
ATOM 912 C C . LEU A 1 119 ? 4.704 -0.047 0.198 1.00 93.06 119 LEU A C 1
ATOM 914 O O . LEU A 1 119 ? 3.911 0.603 0.884 1.00 93.06 119 LEU A O 1
ATOM 918 N N . SER A 1 120 ? 4.458 -1.304 -0.181 1.00 95.88 120 SER A N 1
ATOM 919 C CA . SER A 1 120 ? 3.250 -2.038 0.211 1.00 95.88 120 SER A CA 1
ATOM 920 C C . SER A 1 120 ? 3.180 -2.248 1.727 1.00 95.88 120 SER A C 1
ATOM 922 O O . SER A 1 120 ? 2.116 -2.073 2.330 1.00 95.88 120 SER A O 1
ATOM 924 N N . PHE A 1 121 ? 4.317 -2.529 2.367 1.00 97.12 121 PHE A N 1
ATOM 925 C CA . PHE A 1 121 ? 4.411 -2.641 3.819 1.00 97.12 121 PHE A CA 1
ATOM 926 C C . PHE A 1 121 ? 4.041 -1.315 4.498 1.00 97.12 121 PHE A C 1
ATOM 928 O O . PHE A 1 121 ? 3.221 -1.297 5.418 1.00 97.12 121 PHE A O 1
ATOM 935 N N . VAL A 1 122 ? 4.593 -0.196 4.015 1.00 96.56 122 VAL A N 1
ATOM 936 C CA . VAL A 1 122 ? 4.320 1.147 4.556 1.00 96.56 122 VAL A CA 1
ATOM 937 C C . VAL A 1 122 ? 2.848 1.532 4.392 1.00 96.56 122 VAL A C 1
ATOM 939 O O . VAL A 1 122 ? 2.246 2.023 5.346 1.00 96.56 122 VAL A O 1
ATOM 942 N N . LEU A 1 123 ? 2.232 1.271 3.234 1.00 97.44 123 LEU A N 1
ATOM 943 C CA . LEU A 1 123 ? 0.801 1.525 3.029 1.00 97.44 123 LEU A CA 1
ATOM 944 C C . LEU A 1 123 ? -0.059 0.742 4.033 1.00 97.44 123 LEU A C 1
ATOM 946 O O . LEU A 1 123 ? -0.943 1.311 4.677 1.00 97.44 123 LEU A O 1
ATOM 950 N N . GLY A 1 124 ? 0.232 -0.551 4.209 1.00 97.38 124 GLY A N 1
ATOM 951 C CA . GLY A 1 124 ? -0.470 -1.395 5.175 1.00 97.38 124 GLY A CA 1
ATOM 952 C C . GLY A 1 124 ? -0.295 -0.912 6.617 1.00 97.38 124 GLY A C 1
ATOM 953 O O . GLY A 1 124 ? -1.249 -0.937 7.395 1.00 97.38 124 GLY A O 1
ATOM 954 N N . LEU A 1 125 ? 0.889 -0.399 6.964 1.00 97.81 125 LEU A N 1
ATOM 955 C CA . LEU A 1 125 ? 1.152 0.213 8.265 1.00 97.81 125 LEU A CA 1
ATOM 956 C C . LEU A 1 125 ? 0.299 1.475 8.480 1.00 97.81 125 LEU A C 1
ATOM 958 O O . LEU A 1 125 ? -0.355 1.587 9.518 1.00 97.81 125 LEU A O 1
ATOM 962 N N . ILE A 1 126 ? 0.261 2.391 7.503 1.00 97.88 126 ILE A N 1
ATOM 963 C CA . ILE A 1 126 ? -0.542 3.626 7.567 1.00 97.88 126 ILE A CA 1
ATOM 964 C C . ILE A 1 126 ? -2.022 3.280 7.750 1.00 97.88 126 ILE A C 1
ATOM 966 O O . ILE A 1 126 ? -2.661 3.778 8.682 1.00 97.88 126 ILE A O 1
ATOM 970 N N . LEU A 1 127 ? -2.563 2.389 6.911 1.00 97.69 127 LEU A N 1
ATOM 971 C CA . LEU A 1 127 ? -3.953 1.952 7.025 1.00 97.69 127 LEU A CA 1
ATOM 972 C C . LEU A 1 127 ?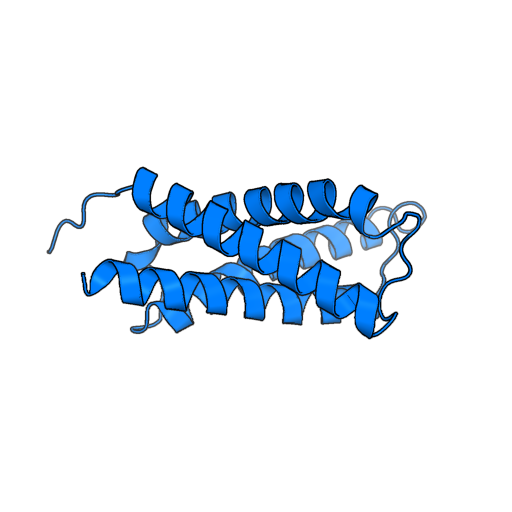 -4.224 1.314 8.390 1.00 97.69 127 LEU A C 1
ATOM 974 O O . LEU A 1 127 ? -5.201 1.664 9.048 1.00 97.69 127 LEU A O 1
ATOM 978 N N . GLY A 1 128 ? -3.357 0.405 8.837 1.00 96.88 128 GLY A N 1
ATOM 979 C CA . GLY A 1 128 ? -3.503 -0.291 10.111 1.00 96.88 128 GLY A CA 1
ATOM 980 C C . GLY A 1 128 ? -3.556 0.657 11.312 1.00 96.88 128 GLY A C 1
ATOM 981 O O . GLY A 1 128 ? -4.378 0.463 12.211 1.00 96.88 128 GLY A O 1
ATOM 982 N N . ILE A 1 129 ? -2.709 1.692 11.323 1.00 97.25 129 ILE A N 1
ATOM 983 C CA . ILE A 1 129 ? -2.694 2.722 12.371 1.00 97.25 129 ILE A CA 1
ATOM 984 C C . ILE A 1 129 ? -4.008 3.509 12.365 1.00 97.25 129 ILE A C 1
ATOM 986 O O . ILE A 1 129 ? -4.664 3.598 13.407 1.00 97.25 129 ILE A O 1
ATOM 990 N N . LEU A 1 130 ? -4.425 4.022 11.202 1.00 96.44 130 LEU A N 1
ATOM 991 C CA . LEU A 1 130 ? -5.669 4.790 11.074 1.00 96.44 130 LEU A CA 1
ATOM 992 C C . LEU A 1 130 ? -6.896 3.951 11.451 1.00 96.44 130 LEU A C 1
ATOM 994 O O . LEU A 1 130 ? -7.808 4.430 12.125 1.00 96.44 130 LEU A O 1
ATOM 998 N N . TRP A 1 131 ? -6.902 2.672 11.080 1.00 95.88 131 TRP A N 1
ATOM 999 C CA . TRP A 1 131 ? -7.982 1.751 11.415 1.00 95.88 131 TRP A CA 1
ATOM 1000 C C . TRP A 1 131 ? -8.081 1.486 12.912 1.00 95.88 131 TRP A C 1
ATOM 1002 O O . TRP A 1 131 ? -9.183 1.470 13.471 1.00 95.88 131 TRP A O 1
ATOM 1012 N N . LYS A 1 132 ? -6.933 1.284 13.569 1.00 94.69 132 LYS A N 1
ATOM 1013 C CA . LYS A 1 132 ? -6.865 1.085 15.017 1.00 94.69 132 LYS A CA 1
ATOM 1014 C C . LYS A 1 132 ? -7.405 2.309 15.754 1.00 94.69 132 LYS A C 1
ATOM 1016 O O . LYS A 1 132 ? -8.257 2.146 16.620 1.00 94.69 132 LYS A O 1
ATOM 1021 N N . GLN A 1 133 ? -6.975 3.511 15.366 1.00 93.31 133 GLN A N 1
ATOM 1022 C CA . GLN A 1 133 ? -7.454 4.769 15.950 1.00 93.31 133 GLN A CA 1
ATOM 1023 C C . GLN A 1 133 ? -8.963 4.956 15.742 1.00 93.31 133 GLN A C 1
ATOM 1025 O O . GLN A 1 133 ? -9.694 5.217 16.690 1.00 93.31 133 GLN A O 1
ATOM 1030 N N . SER A 1 134 ? -9.456 4.719 14.525 1.00 91.31 134 SER A N 1
ATOM 1031 C CA . SER A 1 134 ? -10.885 4.821 14.203 1.00 91.31 134 SER A CA 1
ATOM 1032 C C . SER A 1 134 ? -11.764 3.761 14.881 1.00 91.31 134 SER A C 1
ATOM 1034 O O . SER A 1 134 ? -12.983 3.834 14.759 1.00 91.31 134 SER A O 1
ATOM 1036 N N . SER A 1 135 ? -11.189 2.730 15.499 1.00 82.75 135 SER A N 1
ATOM 1037 C CA . SER A 1 135 ? -11.949 1.694 16.216 1.00 82.75 135 SER A CA 1
ATOM 1038 C C . SER A 1 135 ? -11.903 1.873 17.736 1.00 82.75 135 SER A C 1
ATOM 1040 O O . SER A 1 135 ? -12.580 1.137 18.445 1.00 82.75 135 SER A O 1
ATOM 1042 N N . GLN A 1 136 ? -11.085 2.807 18.230 1.00 75.06 136 GLN A N 1
ATOM 1043 C CA . GLN A 1 136 ? -11.018 3.195 19.643 1.00 75.06 136 GLN A CA 1
ATOM 1044 C C . GLN A 1 136 ? -11.883 4.424 19.962 1.00 75.06 136 GLN A C 1
ATOM 1046 O O . GLN A 1 136 ? -12.223 4.622 21.126 1.00 75.06 136 GLN A O 1
ATOM 1051 N N . ASN A 1 137 ? -12.229 5.211 18.938 1.00 52.31 137 ASN A N 1
ATOM 1052 C CA . ASN A 1 137 ? -13.202 6.306 18.986 1.00 52.31 137 ASN A CA 1
ATOM 1053 C C . ASN A 1 137 ? -14.598 5.806 18.612 1.00 52.31 137 ASN A C 1
ATOM 1055 O O . ASN A 1 137 ? -15.571 6.347 19.177 1.00 52.31 137 ASN A O 1
#